Protein AF-A0A9E2XDF6-F1 (afdb_monomer_lite)

pLDDT: mean 93.9, std 5.32, range [60.66, 98.06]

Sequence (75 aa):
ENSYKYLDLVVGKDVQEALMKPPYNFLPVNKDVPLAADLPMKSLDEMTKYVNHDWAKINPLRAAWIEKFNKEMAK

Structure (mmCIF, N/CA/C/O backbone):
data_AF-A0A9E2XDF6-F1
#
_entry.id   AF-A0A9E2XDF6-F1
#
loop_
_atom_site.group_PDB
_atom_site.id
_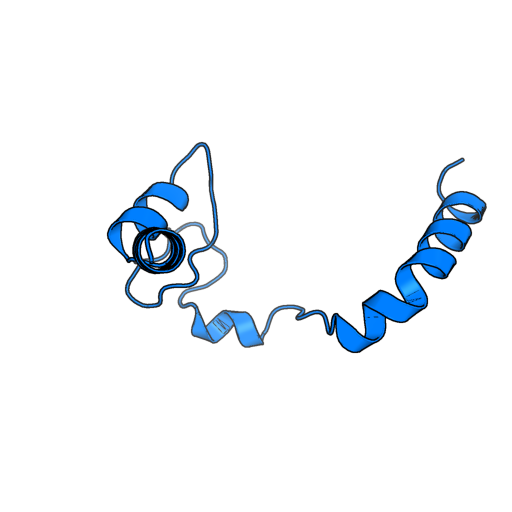atom_site.type_symbol
_atom_site.label_atom_id
_atom_site.label_alt_id
_atom_site.label_comp_id
_atom_site.label_asym_id
_atom_site.label_entity_id
_atom_site.label_seq_id
_atom_site.pdbx_PDB_ins_code
_atom_site.Cartn_x
_atom_site.Cartn_y
_atom_site.Cartn_z
_atom_site.occupancy
_atom_site.B_iso_or_equiv
_atom_site.auth_seq_id
_atom_site.auth_comp_id
_atom_site.auth_asym_id
_atom_site.auth_atom_id
_atom_site.pdbx_PDB_model_num
ATOM 1 N N . GLU A 1 1 ? -21.605 8.697 -9.909 1.00 72.62 1 GLU A N 1
ATOM 2 C CA . GLU A 1 1 ? -22.076 8.929 -8.521 1.00 72.62 1 GLU A CA 1
ATOM 3 C C . GLU A 1 1 ? -21.936 7.703 -7.620 1.00 72.62 1 GLU A C 1
ATOM 5 O O . GLU A 1 1 ? -21.306 7.820 -6.578 1.00 72.62 1 GLU A O 1
ATOM 10 N N . ASN A 1 2 ? -22.429 6.521 -8.012 1.00 93.50 2 ASN A N 1
ATOM 11 C CA . ASN A 1 2 ? -22.308 5.308 -7.181 1.00 93.50 2 ASN A CA 1
ATOM 12 C C . ASN A 1 2 ? -20.858 4.868 -6.907 1.00 93.50 2 ASN A C 1
ATOM 14 O O . ASN A 1 2 ? -20.585 4.347 -5.833 1.00 93.50 2 ASN A O 1
ATOM 18 N N . SER A 1 3 ? -19.921 5.119 -7.827 1.00 95.12 3 SER A N 1
ATOM 19 C CA . SER A 1 3 ? -18.508 4.766 -7.635 1.00 95.12 3 SER A CA 1
ATOM 20 C C . SER A 1 3 ? -17.866 5.493 -6.451 1.00 95.12 3 SER A C 1
ATOM 22 O O . SER A 1 3 ? -17.135 4.870 -5.696 1.00 95.12 3 SER A O 1
ATOM 24 N N . TYR A 1 4 ? -18.168 6.780 -6.240 1.00 95.75 4 TYR A N 1
ATOM 25 C CA . TYR A 1 4 ? -17.643 7.528 -5.090 1.00 95.75 4 TYR A CA 1
ATOM 26 C C . TYR A 1 4 ? -18.235 7.019 -3.778 1.00 95.75 4 TYR A C 1
ATOM 28 O O . TYR A 1 4 ? -17.489 6.723 -2.859 1.00 95.75 4 TYR A O 1
ATOM 36 N N . LYS A 1 5 ? -19.551 6.769 -3.743 1.00 96.81 5 LYS A N 1
ATOM 37 C CA . LYS A 1 5 ? -20.212 6.159 -2.577 1.00 96.81 5 LYS A CA 1
ATOM 38 C C . LYS A 1 5 ? -19.612 4.799 -2.216 1.00 96.81 5 LYS A C 1
ATOM 40 O O . LYS A 1 5 ? -19.465 4.481 -1.043 1.00 96.81 5 LYS A O 1
ATOM 45 N N . TYR A 1 6 ? -19.274 3.994 -3.223 1.00 96.50 6 TYR A N 1
ATOM 46 C CA . TYR A 1 6 ? -18.586 2.726 -3.012 1.00 96.50 6 TYR A CA 1
ATOM 47 C C . TYR A 1 6 ? -17.180 2.929 -2.435 1.00 96.50 6 TYR A C 1
ATOM 49 O O . TYR A 1 6 ? -16.824 2.253 -1.476 1.00 96.50 6 TYR A O 1
ATOM 57 N N . LEU A 1 7 ? -16.396 3.864 -2.983 1.00 96.44 7 LEU A N 1
ATOM 58 C CA . LEU A 1 7 ? -15.059 4.166 -2.466 1.00 96.44 7 LEU A CA 1
ATOM 59 C C . LEU A 1 7 ? -15.119 4.655 -1.015 1.00 96.44 7 LEU A C 1
ATOM 61 O O . LEU A 1 7 ? -14.391 4.115 -0.187 1.00 96.44 7 LEU A O 1
ATOM 65 N N . ASP A 1 8 ? -16.025 5.584 -0.700 1.00 96.19 8 ASP A N 1
ATOM 66 C CA . ASP A 1 8 ? -16.242 6.103 0.657 1.00 96.19 8 ASP A CA 1
ATOM 67 C C . ASP A 1 8 ? -16.597 4.978 1.637 1.00 96.19 8 ASP A C 1
ATOM 69 O O . ASP A 1 8 ? -16.065 4.913 2.745 1.00 96.19 8 ASP A O 1
ATOM 73 N N . LEU A 1 9 ? -17.459 4.050 1.208 1.00 96.56 9 LEU A N 1
ATOM 74 C CA . LEU A 1 9 ? -17.829 2.883 2.001 1.00 96.56 9 LEU A CA 1
ATOM 75 C C . LEU A 1 9 ? -16.622 1.970 2.253 1.00 96.56 9 LEU A C 1
ATOM 77 O O . LEU A 1 9 ? -16.396 1.559 3.388 1.00 96.56 9 LEU A O 1
ATOM 81 N N . VAL A 1 10 ? -15.839 1.658 1.215 1.00 96.06 10 VAL A N 1
ATOM 82 C CA . VAL A 1 10 ? -14.702 0.729 1.320 1.00 96.06 10 VAL A CA 1
ATOM 83 C C . VAL A 1 10 ? -13.577 1.286 2.189 1.00 96.06 10 VAL A C 1
ATOM 85 O O . VAL A 1 10 ? -12.933 0.512 2.896 1.00 96.06 10 VAL A O 1
ATOM 88 N N . VAL A 1 11 ? -13.340 2.602 2.178 1.00 96.56 11 VAL A N 1
ATOM 89 C CA . VAL A 1 11 ? -12.348 3.249 3.062 1.00 96.56 11 VAL A CA 1
ATOM 90 C C . VAL A 1 11 ? -12.909 3.587 4.452 1.00 96.56 11 VAL A C 1
ATOM 92 O O . VAL A 1 11 ? -12.169 4.039 5.330 1.00 96.56 11 VAL A O 1
ATOM 95 N N . GLY A 1 12 ? -14.205 3.362 4.673 1.00 97.94 12 GLY A N 1
ATOM 96 C CA . GLY A 1 12 ? -14.876 3.567 5.950 1.00 97.94 12 GLY A CA 1
ATOM 97 C C . GLY A 1 12 ? -14.413 2.588 7.031 1.00 97.94 12 GLY A C 1
ATOM 98 O O . GLY A 1 12 ? -13.992 1.466 6.744 1.00 97.94 12 GLY A O 1
ATOM 99 N N . LYS A 1 13 ? -14.515 3.018 8.294 1.00 97.38 13 LYS A N 1
ATOM 100 C CA . LYS A 1 13 ? -14.039 2.268 9.465 1.00 97.38 13 LYS A CA 1
ATOM 101 C C . LYS A 1 13 ? -14.598 0.844 9.517 1.00 97.38 13 LYS A C 1
ATOM 103 O O . LYS A 1 13 ? -13.822 -0.101 9.584 1.00 97.38 13 LYS A O 1
ATOM 108 N N . ASP A 1 14 ? -15.916 0.692 9.428 1.00 96.62 14 ASP A N 1
ATOM 109 C CA . ASP A 1 14 ? -16.583 -0.603 9.615 1.00 96.62 1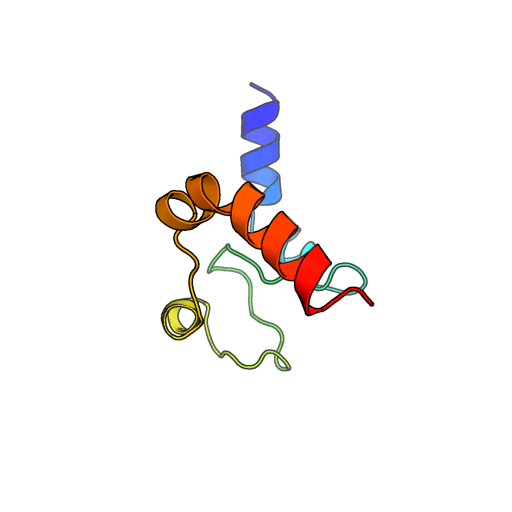4 ASP A CA 1
ATOM 110 C C . ASP A 1 14 ? -16.153 -1.639 8.565 1.00 96.62 14 ASP A C 1
ATOM 112 O O . ASP A 1 14 ? -15.933 -2.812 8.876 1.00 96.62 14 ASP A O 1
ATOM 116 N N . VAL A 1 15 ? -15.983 -1.207 7.310 1.00 97.69 15 VAL A N 1
ATOM 117 C CA . VAL A 1 15 ? -15.527 -2.091 6.230 1.00 97.69 15 VAL A CA 1
ATOM 118 C C . VAL A 1 15 ? -14.054 -2.436 6.400 1.00 97.69 15 VAL A C 1
ATOM 120 O O . VAL A 1 15 ? -13.682 -3.599 6.266 1.00 97.69 15 VAL A O 1
ATOM 123 N N . GLN A 1 16 ? -13.215 -1.463 6.743 1.00 97.50 16 GLN A N 1
ATOM 124 C CA . GLN A 1 16 ? -11.793 -1.699 6.989 1.00 97.50 16 GLN A CA 1
ATOM 125 C C . GLN A 1 16 ? -11.567 -2.620 8.209 1.00 97.50 16 GLN A C 1
ATOM 127 O O . GLN A 1 16 ? -10.725 -3.514 8.142 1.00 97.50 16 GLN A O 1
ATOM 132 N N . GLU A 1 17 ? -12.364 -2.495 9.278 1.00 96.38 17 GLU A N 1
ATOM 133 C CA . GLU A 1 17 ? -12.369 -3.427 10.421 1.00 96.38 17 GLU A CA 1
ATOM 134 C C . GLU A 1 17 ? -12.752 -4.855 10.011 1.00 96.38 17 GLU A C 1
ATOM 136 O O . GLU A 1 17 ? -12.184 -5.826 10.520 1.00 96.38 17 GLU A O 1
ATOM 141 N N . ALA A 1 18 ? -13.717 -5.009 9.101 1.00 96.00 18 ALA A N 1
ATOM 142 C CA . ALA A 1 18 ? -14.097 -6.317 8.576 1.00 96.00 18 ALA A CA 1
ATOM 143 C C . ALA A 1 18 ? -12.999 -6.919 7.683 1.00 96.00 18 ALA A C 1
ATOM 145 O O . ALA A 1 18 ? -12.705 -8.109 7.794 1.00 96.00 18 ALA A O 1
ATOM 146 N N . LEU A 1 19 ? -12.361 -6.103 6.839 1.00 96.12 19 LEU A N 1
ATOM 147 C CA . LEU A 1 19 ? -11.285 -6.522 5.934 1.00 96.12 19 LEU A CA 1
ATOM 148 C C . LEU A 1 19 ? -9.976 -6.870 6.658 1.00 96.12 19 LEU A C 1
ATOM 150 O O . LEU A 1 19 ? -9.162 -7.617 6.118 1.00 96.12 19 LEU A O 1
ATOM 154 N N . MET A 1 20 ? -9.766 -6.376 7.877 1.00 94.06 20 MET A N 1
ATOM 155 C CA . MET A 1 20 ? -8.610 -6.765 8.690 1.00 94.06 20 MET A CA 1
ATOM 156 C C . MET A 1 20 ? -8.739 -8.188 9.259 1.00 94.06 20 MET A C 1
ATOM 158 O O . MET A 1 20 ? -7.742 -8.808 9.619 1.00 94.06 20 MET A O 1
ATOM 162 N N . LYS A 1 21 ? -9.955 -8.739 9.331 1.00 92.69 21 LYS A N 1
ATOM 163 C CA . LYS A 1 21 ? -10.200 -10.078 9.885 1.00 92.69 21 LYS A CA 1
ATOM 164 C C . LYS A 1 21 ? -9.914 -11.176 8.847 1.00 92.69 21 LYS A C 1
ATOM 166 O O . LYS A 1 21 ? -9.971 -10.924 7.637 1.00 92.69 21 LYS A O 1
ATOM 171 N N . PRO A 1 22 ? -9.665 -12.423 9.287 1.00 92.56 22 PRO A N 1
ATOM 172 C CA . PRO A 1 22 ? -9.618 -13.567 8.385 1.00 92.56 22 PRO A CA 1
ATOM 173 C C . PRO A 1 22 ? -10.919 -13.699 7.572 1.00 92.56 22 PRO A C 1
ATOM 175 O O . PRO A 1 22 ? -12.000 -13.455 8.115 1.00 92.56 22 PRO A O 1
ATOM 178 N N . PRO A 1 23 ? -10.854 -14.108 6.292 1.00 94.00 23 PRO A N 1
ATOM 179 C CA . PRO A 1 23 ? -9.668 -14.561 5.555 1.00 94.00 23 PRO A CA 1
ATOM 180 C C . PRO A 1 23 ? -8.870 -13.440 4.862 1.00 94.00 23 PRO A C 1
ATOM 182 O O . PRO A 1 23 ? -7.863 -13.730 4.222 1.00 94.00 23 PRO A O 1
ATOM 185 N N . TYR A 1 24 ? -9.315 -12.185 4.946 1.00 94.81 24 TYR A N 1
ATOM 186 C CA . TYR A 1 24 ? -8.777 -11.087 4.138 1.00 94.81 24 TYR A CA 1
ATOM 187 C C . TYR A 1 24 ? -7.448 -10.550 4.676 1.00 94.81 24 TYR A C 1
ATOM 189 O O . TYR A 1 24 ? -6.523 -10.345 3.893 1.00 94.81 24 TYR A O 1
ATOM 197 N N . ASN A 1 25 ? -7.334 -10.386 6.000 1.00 92.62 25 ASN A N 1
ATOM 198 C CA . ASN A 1 25 ? -6.105 -9.971 6.692 1.00 92.62 25 ASN A CA 1
ATOM 199 C C . ASN A 1 25 ? -5.452 -8.708 6.091 1.00 92.62 25 ASN A C 1
ATOM 201 O O . ASN A 1 25 ? -4.226 -8.608 6.001 1.00 92.62 25 ASN A O 1
ATOM 205 N N . PHE A 1 26 ? -6.258 -7.750 5.628 1.00 93.94 26 PHE A N 1
ATOM 206 C CA . PHE A 1 26 ? -5.735 -6.501 5.083 1.00 93.94 26 PHE A CA 1
ATOM 207 C C . PHE A 1 26 ? -5.280 -5.554 6.190 1.00 93.94 26 PHE A C 1
ATOM 209 O O . PHE A 1 26 ? -5.909 -5.444 7.239 1.00 93.94 26 PHE A O 1
ATOM 216 N N . LEU A 1 27 ? -4.205 -4.812 5.920 1.00 93.75 27 LEU A N 1
ATOM 217 C CA . LEU A 1 27 ? -3.832 -3.667 6.742 1.00 93.75 27 LEU A CA 1
ATOM 218 C C . LEU A 1 27 ? -4.770 -2.497 6.413 1.00 93.75 27 LEU A C 1
ATOM 220 O O . LEU A 1 27 ? -4.892 -2.148 5.234 1.00 93.75 27 LEU A O 1
ATOM 224 N N . PRO A 1 28 ? -5.431 -1.887 7.412 1.00 95.06 28 PRO A N 1
ATOM 225 C CA . PRO A 1 28 ? -6.344 -0.789 7.155 1.00 95.06 28 PRO A CA 1
ATOM 226 C C . PRO A 1 28 ? -5.584 0.482 6.761 1.00 95.06 28 PRO A C 1
ATOM 228 O O . PRO A 1 28 ? -4.467 0.723 7.217 1.00 95.06 28 PRO A O 1
ATOM 231 N N . VAL A 1 29 ? -6.215 1.336 5.954 1.00 93.88 29 VAL A N 1
ATOM 232 C CA . VAL A 1 29 ? -5.713 2.700 5.666 1.00 93.88 29 VAL A CA 1
ATOM 233 C C . VAL A 1 29 ? -6.418 3.778 6.492 1.00 93.88 29 VAL A C 1
ATOM 235 O O . VAL A 1 29 ? -5.955 4.915 6.571 1.00 93.88 29 VAL A O 1
ATOM 238 N N . ASN A 1 30 ? -7.540 3.425 7.117 1.00 95.88 30 ASN A N 1
ATOM 239 C CA . ASN A 1 30 ? -8.309 4.309 7.979 1.00 95.88 30 ASN A CA 1
ATOM 240 C C . ASN A 1 30 ? -7.728 4.298 9.404 1.00 95.88 30 ASN A C 1
ATOM 242 O O . ASN A 1 30 ? -7.629 3.242 10.026 1.00 95.88 30 ASN A O 1
ATOM 246 N N . LYS A 1 31 ? -7.358 5.476 9.925 1.00 94.06 31 LYS A N 1
ATOM 247 C CA . LYS A 1 31 ? -6.714 5.636 11.242 1.00 94.06 31 LYS A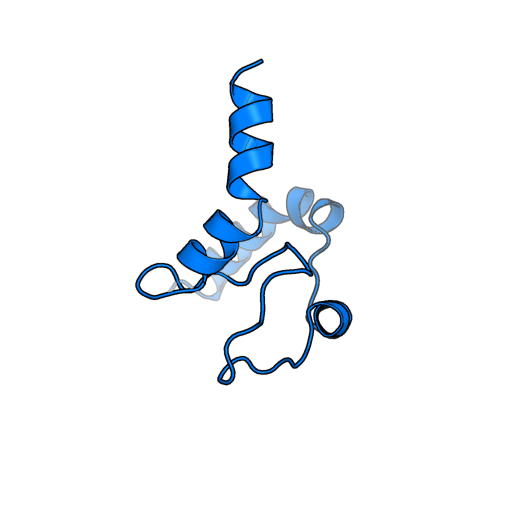 CA 1
ATOM 248 C C . LYS A 1 31 ? -7.627 5.359 12.435 1.00 94.06 31 LYS A C 1
ATOM 250 O O . LYS A 1 31 ? -7.114 5.139 13.528 1.00 94.06 31 LYS A O 1
ATOM 255 N N . ASP A 1 32 ? -8.939 5.327 12.229 1.00 94.69 32 ASP A N 1
ATOM 256 C CA . ASP A 1 32 ? -9.911 5.064 13.292 1.00 94.69 32 ASP A CA 1
ATOM 257 C C . ASP A 1 32 ? -10.132 3.563 13.539 1.00 94.69 32 ASP A C 1
ATOM 259 O O . ASP A 1 32 ? -10.850 3.187 14.471 1.00 94.69 32 ASP A O 1
ATOM 263 N N . VAL A 1 33 ? -9.540 2.705 12.699 1.00 94.62 33 VAL A N 1
ATOM 264 C CA . VAL A 1 33 ? -9.579 1.246 12.835 1.00 94.62 33 VAL A CA 1
ATOM 265 C C . VAL A 1 33 ? -8.546 0.811 13.878 1.00 94.62 33 VAL A C 1
ATOM 267 O O . VAL A 1 33 ? -7.350 1.048 13.685 1.00 94.62 33 VAL A O 1
ATOM 270 N N . PRO A 1 34 ? -8.960 0.143 14.969 1.00 92.8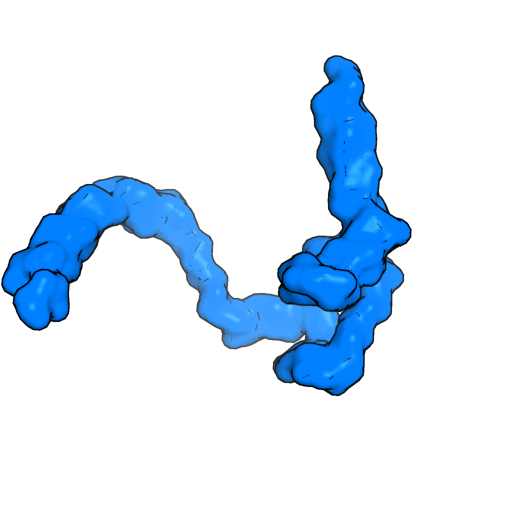8 34 PRO A N 1
ATOM 271 C CA . PRO A 1 34 ? -8.023 -0.441 15.917 1.00 92.88 34 PRO A CA 1
ATOM 272 C C . PRO A 1 34 ? -7.198 -1.531 15.232 1.00 92.88 34 PRO A C 1
ATOM 274 O O . PRO A 1 34 ? -7.757 -2.440 14.624 1.00 92.88 34 PRO A O 1
ATOM 277 N N . LEU A 1 35 ? -5.875 -1.454 15.343 1.00 93.12 35 LEU A N 1
ATOM 278 C CA . LEU A 1 35 ? -4.980 -2.456 14.771 1.00 93.12 35 LEU A CA 1
ATOM 279 C C . LEU A 1 35 ? -5.033 -3.765 15.565 1.00 93.12 35 LEU A C 1
ATOM 281 O O . LEU A 1 35 ? -5.152 -3.756 16.793 1.00 93.12 35 LEU A O 1
ATOM 285 N N . ALA A 1 36 ? -4.921 -4.894 14.863 1.00 90.31 36 ALA A N 1
ATOM 286 C CA . ALA A 1 36 ? -4.808 -6.196 15.503 1.00 90.31 36 ALA A CA 1
ATOM 287 C C . ALA A 1 36 ? -3.506 -6.287 16.323 1.00 90.31 36 ALA A C 1
ATOM 289 O O . ALA A 1 36 ? -2.464 -5.767 15.926 1.00 90.31 36 ALA A O 1
ATOM 290 N N . ALA A 1 37 ? -3.579 -6.922 17.496 1.00 90.12 37 ALA A N 1
ATOM 291 C CA . ALA A 1 37 ? -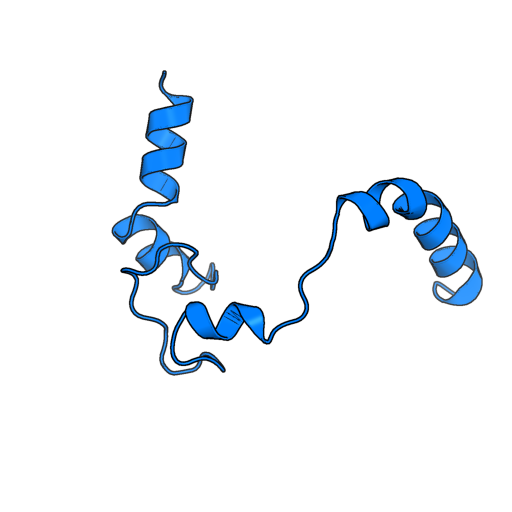2.493 -6.924 18.482 1.00 90.12 37 ALA A CA 1
ATOM 292 C C . ALA A 1 37 ? -1.243 -7.706 18.039 1.00 90.12 37 ALA A C 1
ATOM 294 O O . ALA A 1 37 ? -0.175 -7.545 18.625 1.00 90.12 37 ALA A O 1
ATOM 295 N N . ASP A 1 38 ? -1.387 -8.567 17.036 1.00 89.88 38 ASP A N 1
ATOM 296 C CA . ASP A 1 38 ? -0.328 -9.369 16.427 1.00 89.88 38 ASP A CA 1
ATOM 297 C C . ASP A 1 38 ? 0.407 -8.641 15.292 1.00 89.88 38 ASP A C 1
ATOM 299 O O . ASP A 1 38 ? 1.420 -9.141 14.795 1.00 89.88 38 ASP A O 1
ATOM 303 N N . LEU A 1 39 ? -0.054 -7.451 14.893 1.00 89.62 39 LEU A N 1
ATOM 304 C CA . LEU A 1 39 ? 0.649 -6.648 13.904 1.00 89.62 39 LEU A CA 1
ATOM 305 C C . LEU A 1 39 ? 1.966 -6.102 14.480 1.00 89.62 39 LEU A C 1
ATOM 307 O O . LEU A 1 39 ? 2.013 -5.645 15.624 1.00 89.62 39 LEU A O 1
ATOM 311 N N . PRO A 1 40 ? 3.045 -6.050 13.677 1.00 90.81 40 PRO A N 1
ATOM 312 C CA . PRO A 1 40 ? 4.347 -5.528 14.098 1.00 90.81 40 PRO A CA 1
ATOM 313 C C . PRO A 1 40 ? 4.381 -3.987 14.172 1.00 90.81 40 PRO A C 1
ATOM 315 O O . PRO A 1 40 ? 5.434 -3.373 13.995 1.00 90.81 40 PRO A O 1
ATOM 318 N N . MET A 1 41 ? 3.233 -3.343 14.392 1.00 92.00 41 MET A N 1
ATOM 319 C CA . MET A 1 41 ? 3.095 -1.893 14.498 1.00 92.00 41 MET A CA 1
ATOM 320 C C . MET A 1 41 ? 1.974 -1.519 15.469 1.00 92.00 41 MET A C 1
ATOM 322 O O . MET A 1 41 ? 0.944 -2.190 15.535 1.00 92.00 41 MET A O 1
ATOM 326 N N . LYS A 1 42 ? 2.164 -0.428 16.214 1.00 90.69 42 LYS A N 1
ATOM 327 C CA . LYS A 1 42 ? 1.199 0.050 17.224 1.00 90.69 42 LYS A CA 1
ATOM 328 C C . LYS A 1 42 ? 0.215 1.081 16.683 1.00 90.69 42 LYS A C 1
ATOM 330 O O . LYS A 1 42 ? -0.847 1.282 17.266 1.00 90.69 42 LYS A O 1
ATOM 335 N N . SER A 1 43 ? 0.572 1.753 15.592 1.00 92.38 43 SER A N 1
ATOM 336 C CA . SER A 1 43 ? -0.287 2.707 14.895 1.00 92.38 43 SER A CA 1
ATOM 337 C C . SER A 1 43 ? 0.093 2.801 13.419 1.00 92.38 43 SER A C 1
ATOM 339 O O . SER A 1 43 ? 1.216 2.475 13.030 1.00 92.38 43 SER A O 1
ATOM 341 N N . LEU A 1 44 ? -0.826 3.311 12.594 1.00 92.31 44 LEU A N 1
ATOM 342 C CA . LEU A 1 44 ? -0.554 3.548 11.174 1.00 92.31 44 LEU A CA 1
ATOM 343 C C . LEU A 1 44 ? 0.514 4.625 10.930 1.00 92.31 44 LEU A C 1
ATOM 345 O O . LEU A 1 44 ? 1.095 4.662 9.850 1.00 92.31 44 LEU A O 1
ATOM 349 N N . ASP A 1 45 ? 0.837 5.469 11.912 1.00 91.69 45 ASP A N 1
ATOM 350 C CA . ASP A 1 45 ? 1.915 6.457 11.761 1.00 91.69 45 ASP A CA 1
ATOM 351 C C . ASP A 1 45 ? 3.303 5.788 11.672 1.00 91.69 45 ASP A C 1
ATOM 353 O O . ASP A 1 45 ? 4.234 6.334 11.069 1.00 91.69 45 ASP A O 1
ATOM 357 N N . GLU A 1 46 ? 3.442 4.564 12.196 1.00 93.56 46 GLU A N 1
ATOM 358 C CA . GLU A 1 46 ? 4.669 3.770 12.083 1.00 93.56 46 GLU A CA 1
ATOM 359 C C . GLU A 1 46 ? 4.916 3.244 10.658 1.00 93.56 46 GLU A C 1
ATOM 361 O O . GLU A 1 46 ? 6.055 2.894 10.348 1.00 93.56 46 GLU A O 1
ATOM 366 N N . MET A 1 47 ? 3.917 3.276 9.761 1.00 90.62 47 MET A N 1
ATOM 367 C CA . MET A 1 47 ? 4.047 2.854 8.351 1.00 90.62 47 MET A CA 1
ATOM 368 C C . MET A 1 47 ? 5.122 3.635 7.586 1.00 90.62 47 MET A C 1
ATOM 370 O O . MET A 1 47 ? 5.716 3.135 6.633 1.00 90.62 47 MET A O 1
ATOM 374 N N . THR A 1 48 ? 5.426 4.854 8.027 1.00 90.62 48 THR A N 1
ATOM 375 C CA . THR A 1 48 ? 6.503 5.684 7.465 1.00 90.62 48 THR A CA 1
ATOM 376 C C . THR A 1 48 ? 7.894 5.063 7.625 1.00 90.62 48 THR A C 1
ATOM 378 O O . THR A 1 48 ? 8.797 5.379 6.855 1.00 90.62 48 THR A O 1
ATOM 381 N N . LYS A 1 49 ? 8.070 4.158 8.596 1.00 93.62 49 LYS A N 1
ATOM 382 C CA . LYS A 1 49 ? 9.324 3.427 8.839 1.00 93.62 49 LYS A CA 1
ATOM 383 C C . LYS A 1 49 ? 9.482 2.203 7.931 1.00 93.62 49 LYS A C 1
ATOM 385 O O . LYS A 1 49 ? 10.567 1.631 7.870 1.00 93.62 49 LYS A O 1
ATOM 390 N N . TYR A 1 50 ? 8.413 1.789 7.253 1.00 93.12 50 TYR A N 1
ATOM 391 C CA . TYR A 1 50 ? 8.433 0.670 6.319 1.00 93.12 50 TYR A CA 1
ATOM 392 C C . TYR A 1 50 ? 8.929 1.126 4.946 1.00 93.12 50 TYR A C 1
ATOM 394 O O . TYR A 1 50 ? 8.989 2.317 4.624 1.00 93.12 50 TYR A O 1
ATOM 402 N N . VAL A 1 51 ? 9.291 0.156 4.110 1.00 94.38 51 VAL A N 1
ATOM 403 C CA . VAL A 1 51 ? 9.706 0.437 2.739 1.00 94.38 51 VAL A CA 1
ATOM 404 C C . VAL A 1 51 ? 8.498 0.924 1.941 1.00 94.38 51 VAL A C 1
ATOM 406 O O . VAL A 1 51 ? 7.551 0.179 1.710 1.00 94.38 51 VAL A O 1
ATOM 409 N N . ASN A 1 52 ? 8.559 2.175 1.492 1.00 92.25 52 ASN A N 1
ATOM 410 C CA . ASN A 1 52 ? 7.576 2.766 0.595 1.00 92.25 52 ASN A CA 1
ATOM 411 C C . ASN A 1 52 ? 8.149 2.807 -0.823 1.00 92.25 52 ASN A C 1
ATOM 413 O O . ASN A 1 52 ? 9.286 3.231 -1.043 1.00 92.25 52 ASN A O 1
ATOM 417 N N . HIS A 1 53 ? 7.373 2.337 -1.793 1.00 94.56 53 HIS A N 1
ATOM 418 C CA . HIS A 1 53 ? 7.800 2.260 -3.183 1.00 94.56 53 HIS A CA 1
ATOM 419 C C . HIS A 1 53 ? 7.325 3.474 -3.979 1.00 94.56 53 HIS A C 1
ATOM 421 O O . HIS A 1 53 ? 6.138 3.790 -4.016 1.00 94.56 53 HIS A O 1
ATOM 427 N N . ASP A 1 54 ? 8.265 4.131 -4.657 1.00 95.56 54 ASP A N 1
ATOM 428 C CA . ASP A 1 54 ? 7.969 5.202 -5.603 1.00 95.56 54 ASP A CA 1
ATOM 429 C C . ASP A 1 54 ? 7.610 4.599 -6.968 1.00 95.56 54 ASP A C 1
ATOM 431 O O . ASP A 1 54 ? 8.474 4.241 -7.777 1.00 95.56 54 ASP A O 1
ATOM 435 N N . TRP A 1 55 ? 6.308 4.488 -7.223 1.00 95.31 55 TRP A N 1
ATOM 436 C CA . TRP A 1 55 ? 5.790 3.939 -8.472 1.00 95.31 55 TRP A CA 1
ATOM 437 C C . TRP A 1 55 ? 6.152 4.779 -9.698 1.00 95.31 55 TRP A C 1
ATOM 439 O O . TRP A 1 55 ? 6.278 4.216 -10.785 1.00 95.31 55 TRP A O 1
ATOM 449 N N . ALA A 1 56 ? 6.395 6.086 -9.556 1.00 97.25 56 ALA A N 1
ATOM 450 C CA . ALA A 1 56 ? 6.819 6.917 -10.680 1.00 97.25 56 ALA A CA 1
ATOM 451 C C . ALA A 1 56 ? 8.233 6.548 -11.161 1.00 97.25 56 ALA A C 1
ATOM 453 O O . ALA A 1 56 ? 8.523 6.658 -12.352 1.00 97.25 56 ALA A O 1
ATOM 454 N N . LYS A 1 57 ? 9.091 6.042 -10.265 1.00 96.25 57 LYS A N 1
ATOM 455 C CA . LYS A 1 57 ? 10.421 5.510 -10.614 1.00 96.25 57 LYS A CA 1
ATOM 456 C C . LYS A 1 57 ? 10.381 4.057 -11.078 1.00 96.25 57 LYS A C 1
ATOM 458 O O . LYS A 1 57 ? 11.131 3.684 -11.976 1.00 96.25 57 LYS A O 1
ATOM 463 N N . ILE A 1 58 ? 9.522 3.237 -10.474 1.00 96.75 58 ILE A N 1
ATOM 464 C CA . ILE A 1 58 ? 9.419 1.803 -10.790 1.00 96.75 58 ILE A CA 1
ATOM 465 C C . ILE A 1 58 ? 8.743 1.574 -12.146 1.00 96.75 58 ILE A C 1
ATOM 467 O O . ILE A 1 58 ? 9.219 0.759 -12.936 1.00 96.75 58 ILE A O 1
ATOM 471 N N . ASN A 1 59 ? 7.649 2.284 -12.438 1.00 97.00 59 ASN A N 1
ATOM 472 C CA . ASN A 1 59 ? 6.820 2.011 -13.615 1.00 97.00 59 ASN A CA 1
ATOM 473 C C . ASN A 1 59 ? 7.594 2.071 -14.946 1.00 97.00 59 ASN A C 1
ATOM 475 O O . ASN A 1 59 ? 7.437 1.136 -15.734 1.00 97.00 59 ASN A O 1
ATOM 479 N N . PRO A 1 60 ? 8.471 3.066 -15.201 1.00 98.06 60 PRO A N 1
ATOM 480 C CA . PRO A 1 60 ? 9.267 3.106 -16.431 1.00 98.06 60 PRO A CA 1
ATOM 481 C C . PRO A 1 60 ? 10.266 1.947 -16.567 1.00 98.06 60 PRO A C 1
ATOM 483 O O . PRO A 1 60 ? 10.612 1.561 -17.679 1.00 98.06 60 PRO A O 1
ATOM 486 N N . LEU A 1 61 ? 10.734 1.383 -15.448 1.00 97.69 61 LEU A N 1
ATOM 487 C CA . LEU A 1 61 ? 11.769 0.341 -15.418 1.00 97.69 61 LEU A CA 1
ATOM 488 C C . LEU A 1 61 ? 11.196 -1.081 -15.341 1.00 97.69 61 LEU A C 1
ATOM 490 O O . LEU A 1 61 ? 11.919 -2.050 -15.584 1.00 97.69 61 LEU A O 1
ATOM 494 N N . ARG A 1 62 ? 9.896 -1.215 -15.037 1.00 97.44 62 ARG A N 1
ATOM 495 C CA . ARG A 1 62 ? 9.221 -2.495 -14.773 1.00 97.44 62 ARG A CA 1
ATOM 496 C C . ARG A 1 62 ? 9.504 -3.554 -15.840 1.00 97.44 62 ARG A C 1
ATOM 498 O O . ARG A 1 62 ? 9.814 -4.687 -15.491 1.00 97.44 62 ARG A O 1
ATOM 505 N N . ALA A 1 63 ? 9.404 -3.202 -17.123 1.00 97.69 63 ALA A N 1
ATOM 506 C CA . ALA A 1 63 ? 9.601 -4.155 -18.218 1.00 97.69 63 ALA A CA 1
ATOM 507 C C . ALA A 1 63 ? 11.038 -4.709 -18.261 1.00 97.69 63 ALA A C 1
ATOM 509 O O . ALA A 1 63 ? 11.226 -5.923 -18.302 1.00 97.69 63 ALA A O 1
ATOM 510 N N . ALA A 1 64 ? 12.043 -3.834 -18.166 1.00 97.88 64 ALA A N 1
ATOM 511 C CA . ALA A 1 64 ? 13.452 -4.225 -18.198 1.00 97.88 64 ALA A CA 1
ATOM 512 C C . ALA A 1 64 ? 13.852 -5.072 -16.978 1.00 97.88 64 ALA A C 1
ATOM 514 O O . ALA A 1 64 ? 14.630 -6.018 -17.095 1.00 97.88 64 ALA A O 1
ATOM 515 N N . TRP A 1 65 ? 13.304 -4.771 -15.797 1.00 97.19 65 TRP A N 1
ATOM 516 C CA . TRP A 1 65 ? 13.541 -5.585 -14.602 1.00 97.19 65 TRP A CA 1
ATOM 517 C C . TRP A 1 65 ? 12.927 -6.980 -14.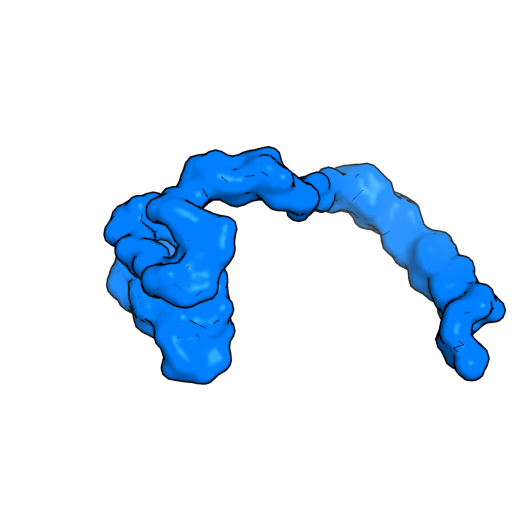704 1.00 97.19 65 TRP A C 1
ATOM 519 O O . TRP A 1 65 ? 13.564 -7.938 -14.270 1.00 97.19 65 TRP A O 1
ATOM 529 N N . ILE A 1 66 ? 11.740 -7.113 -15.308 1.00 96.69 66 ILE A N 1
ATOM 530 C CA . ILE A 1 66 ? 11.136 -8.427 -15.579 1.00 96.69 66 ILE A CA 1
ATOM 531 C C . ILE A 1 66 ? 12.032 -9.239 -16.524 1.00 96.69 66 ILE A C 1
ATOM 533 O O . ILE A 1 66 ? 12.314 -10.402 -16.243 1.00 96.69 66 ILE A O 1
ATOM 537 N N . GLU A 1 67 ? 12.526 -8.635 -17.608 1.00 97.50 67 GLU A N 1
ATOM 538 C CA . GLU A 1 67 ? 13.431 -9.313 -18.546 1.00 97.50 67 GLU A CA 1
ATOM 539 C C . GLU A 1 67 ? 14.717 -9.784 -17.852 1.00 97.50 67 GLU A C 1
ATOM 541 O O . GLU A 1 67 ? 15.115 -10.946 -17.984 1.00 97.50 67 GLU A O 1
ATOM 546 N N . LYS A 1 68 ? 15.328 -8.905 -17.049 1.00 97.19 68 LYS A N 1
ATOM 547 C CA . LYS A 1 68 ? 16.520 -9.234 -16.267 1.00 97.19 68 LYS A CA 1
ATOM 548 C C . LYS A 1 68 ? 16.263 -10.392 -15.300 1.00 97.19 68 LYS A C 1
ATOM 550 O O . LYS A 1 68 ? 17.039 -11.345 -15.281 1.00 97.19 68 LYS A O 1
ATOM 555 N N . PHE A 1 69 ? 15.169 -10.340 -14.535 1.00 97.31 69 PHE A N 1
ATOM 556 C CA . PHE A 1 69 ? 14.805 -11.403 -13.596 1.00 97.31 69 PHE A CA 1
ATOM 557 C C . PHE A 1 69 ? 14.628 -12.749 -14.307 1.00 97.31 69 PHE A C 1
ATOM 559 O O . PHE A 1 69 ? 15.193 -13.751 -13.872 1.00 97.31 69 PHE A O 1
ATOM 566 N N . ASN A 1 70 ? 13.913 -12.772 -15.434 1.00 96.38 70 ASN A N 1
ATOM 567 C CA . ASN A 1 70 ? 13.687 -13.999 -16.197 1.00 96.38 70 ASN A CA 1
ATOM 568 C C . ASN A 1 70 ? 14.994 -14.611 -16.719 1.00 96.38 70 ASN A C 1
ATOM 570 O O . ASN A 1 70 ? 15.150 -15.829 -16.721 1.00 96.38 70 ASN A O 1
ATOM 574 N N . LYS A 1 71 ? 15.947 -13.773 -17.141 1.00 96.19 71 LYS A N 1
ATOM 575 C CA . LYS A 1 71 ? 17.257 -14.225 -17.625 1.00 96.19 71 LYS A CA 1
ATOM 576 C C . LYS A 1 71 ? 18.148 -14.771 -16.506 1.00 96.19 71 LYS A C 1
ATOM 578 O O . LYS A 1 71 ? 18.882 -15.734 -16.733 1.00 96.19 71 LYS A O 1
ATOM 583 N N . GLU A 1 72 ? 18.139 -14.119 -15.346 1.00 96.50 72 GLU A N 1
ATOM 584 C CA . GLU A 1 72 ? 19.126 -14.347 -14.284 1.00 96.50 72 GLU A CA 1
ATOM 585 C C . GLU A 1 72 ? 18.641 -15.301 -13.183 1.00 96.50 72 GLU A C 1
ATOM 587 O O . GLU A 1 72 ? 19.466 -16.008 -12.611 1.00 96.50 72 GLU A O 1
ATOM 592 N N . MET A 1 73 ? 17.333 -15.349 -12.903 1.00 94.00 73 MET A N 1
ATOM 593 C CA . MET A 1 73 ? 16.784 -16.006 -11.706 1.00 94.00 73 MET A CA 1
ATOM 594 C C . MET A 1 73 ? 15.784 -17.130 -11.996 1.00 94.00 73 MET A C 1
ATOM 596 O O . MET A 1 73 ? 15.699 -18.069 -11.216 1.00 94.00 73 MET A O 1
ATOM 600 N N . ALA A 1 74 ? 15.011 -17.049 -13.083 1.00 83.12 74 ALA A N 1
ATOM 601 C CA . ALA A 1 74 ? 13.879 -17.951 -13.339 1.00 83.12 74 ALA A CA 1
ATOM 602 C C . ALA A 1 74 ? 14.261 -19.299 -13.997 1.00 83.12 74 ALA A C 1
ATOM 604 O O . ALA A 1 74 ? 13.434 -19.883 -14.699 1.00 83.12 74 ALA A O 1
ATOM 605 N N . LYS A 1 75 ? 15.503 -19.767 -13.817 1.00 60.66 75 LYS A N 1
ATOM 606 C CA . LYS A 1 75 ? 15.972 -21.068 -14.325 1.00 60.66 75 LYS A CA 1
ATOM 607 C C . LYS A 1 75 ? 15.689 -22.205 -13.356 1.00 60.66 75 LYS A C 1
ATOM 609 O O . LYS A 1 75 ? 15.941 -22.011 -12.149 1.00 60.66 75 LYS A O 1
#

Secondary structure (DSSP, 8-state):
-HHHHHHHHHHSHHHHHHHTSTTT-PPPS-TTSPPPTTSS-SSGGGGGGS----HHHHHHHHHHHHHHHHHHT--

Foldseek 3Di:
DVVVVVVCVCLDQVNQLVCCDPPNVDDHPHQVHQDDPPDPDRGPVCVVVDDDDDCVVCVVCVVVVVVVCCVPPVD

Radius of gyration: 17.55 Å; chains: 1; bounding box: 41×30×37 Å